Protein AF-A0A1R2B9E0-F1 (afdb_monomer)

Sequence (128 aa):
MERKPIDRDKTCPFLIRLLWRENEYLTPDCMRNRNEHQGPDEIRLYGWRDTNFREIADMLKEHISGARRKDADFNFSFIRQNLEGGYEVKTVGTIHFSRKSDLDSVTLHQLKFVIGDFIVLNLTYSLT

Radius of gyration: 14.9 Å; Cα contacts (8 Å, |Δi|>4): 226; chains: 1; bounding box: 37×41×38 Å

InterPro domains:
  IPR010516 Sin3 associated polypeptide p18 [PF06487] (6-120)
  IPR010516 Sin3 associated polypeptide p18 [PTHR13082] (4-124)
  IPR042534 Sin3 associated polypeptide p18 superfamily [G3DSA:3.10.20.550] (1-126)

Structure (mmCIF, N/CA/C/O backbone):
data_AF-A0A1R2B9E0-F1
#
_entry.id   AF-A0A1R2B9E0-F1
#
loop_
_atom_site.group_PDB
_atom_site.id
_atom_site.type_symbol
_atom_site.label_atom_id
_atom_site.label_alt_id
_atom_site.label_comp_id
_atom_site.label_asym_id
_atom_site.label_entity_id
_atom_site.label_seq_id
_atom_site.pdbx_PDB_ins_code
_atom_site.Cartn_x
_atom_site.Cartn_y
_atom_site.Cartn_z
_atom_site.occupancy
_atom_site.B_iso_or_equiv
_atom_site.auth_seq_id
_atom_site.auth_comp_id
_atom_site.auth_asym_id
_atom_site.auth_atom_id
_atom_site.pdbx_PDB_model_num
ATOM 1 N N . MET A 1 1 ? -6.438 19.003 11.895 1.00 42.44 1 MET A N 1
ATOM 2 C CA . MET A 1 1 ? -7.867 18.972 11.518 1.00 42.44 1 MET A CA 1
ATOM 3 C C . MET A 1 1 ? -8.318 17.528 11.563 1.00 42.44 1 MET A C 1
ATOM 5 O O . MET A 1 1 ? -7.939 16.756 10.692 1.00 42.44 1 MET A O 1
ATOM 9 N N . GLU A 1 2 ? -9.038 17.156 12.614 1.00 47.44 2 GLU A N 1
ATOM 10 C CA . GLU A 1 2 ? -9.637 15.830 12.754 1.00 47.44 2 GLU A CA 1
ATOM 11 C C . GLU A 1 2 ? -10.767 15.715 11.721 1.00 47.44 2 GLU A C 1
ATOM 13 O O . GLU A 1 2 ? -11.686 16.537 11.696 1.00 47.44 2 GLU A O 1
ATOM 18 N N . ARG A 1 3 ? -10.628 14.796 10.762 1.00 59.75 3 ARG A N 1
ATOM 19 C CA . ARG A 1 3 ? -11.595 14.641 9.669 1.00 59.75 3 ARG A CA 1
ATOM 20 C C . ARG A 1 3 ? -12.640 13.606 10.064 1.00 59.75 3 ARG A C 1
ATOM 22 O O . ARG A 1 3 ? -12.296 12.567 10.614 1.00 59.75 3 ARG A O 1
ATOM 29 N N . LYS A 1 4 ? -13.907 13.908 9.761 1.00 72.50 4 LYS A N 1
ATOM 30 C CA . LYS A 1 4 ? -15.036 13.005 10.008 1.00 72.50 4 LYS A CA 1
ATOM 31 C C . LYS A 1 4 ? -14.790 11.641 9.339 1.00 72.50 4 LYS A C 1
ATOM 33 O O . LYS A 1 4 ? -14.300 11.633 8.205 1.00 72.50 4 LYS A O 1
ATOM 38 N N . PRO A 1 5 ? -15.147 10.530 10.005 1.00 82.25 5 PRO A N 1
ATOM 39 C CA . PRO A 1 5 ? -15.079 9.200 9.410 1.00 82.25 5 PRO A CA 1
ATOM 40 C C . PRO A 1 5 ? -15.909 9.147 8.122 1.00 82.25 5 PRO A C 1
ATOM 42 O O . PRO A 1 5 ? -16.947 9.807 8.012 1.00 82.25 5 PRO A O 1
ATOM 45 N N . ILE A 1 6 ? -15.418 8.402 7.130 1.00 88.75 6 ILE A N 1
ATOM 46 C CA . ILE A 1 6 ? -16.110 8.220 5.852 1.00 88.75 6 ILE A CA 1
ATOM 47 C C . ILE A 1 6 ? -17.266 7.243 6.068 1.00 88.75 6 ILE A C 1
ATOM 49 O O . ILE A 1 6 ? -17.075 6.149 6.588 1.00 88.75 6 ILE A O 1
ATOM 53 N N . ASP A 1 7 ? -18.465 7.636 5.646 1.00 92.56 7 ASP A N 1
ATOM 54 C CA . ASP A 1 7 ? -19.615 6.735 5.572 1.00 92.56 7 ASP A CA 1
ATOM 55 C C . ASP A 1 7 ? -19.432 5.824 4.346 1.00 92.56 7 ASP A C 1
ATOM 57 O O . ASP A 1 7 ? -19.668 6.250 3.209 1.00 92.56 7 ASP A O 1
ATOM 61 N N . ARG A 1 8 ? -18.924 4.605 4.57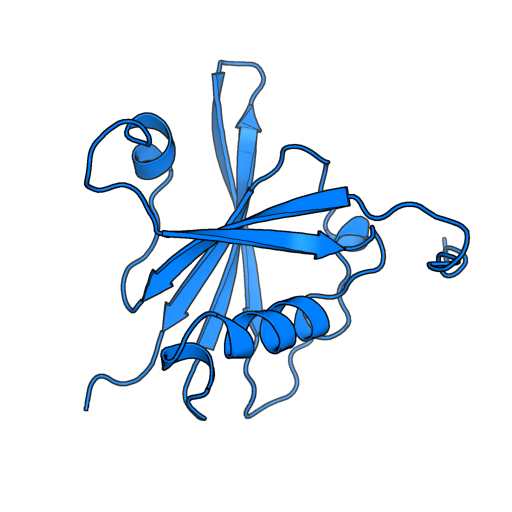5 1.00 93.50 8 ARG A N 1
ATOM 62 C CA . ARG A 1 8 ? -18.604 3.623 3.523 1.00 93.50 8 ARG A CA 1
ATOM 63 C C . ARG A 1 8 ? -19.854 3.051 2.839 1.00 93.50 8 ARG A C 1
ATOM 65 O O . ARG A 1 8 ? -19.742 2.608 1.701 1.00 93.50 8 ARG A O 1
ATOM 72 N N . ASP A 1 9 ? -21.031 3.151 3.459 1.00 93.25 9 ASP A N 1
ATOM 73 C CA . ASP A 1 9 ? -22.301 2.717 2.857 1.00 93.25 9 ASP A CA 1
ATOM 74 C C . ASP A 1 9 ? -22.817 3.738 1.836 1.00 93.25 9 ASP A C 1
ATOM 76 O O . ASP A 1 9 ? -23.439 3.384 0.834 1.00 93.25 9 ASP A O 1
ATOM 80 N N . LYS A 1 10 ? -22.546 5.028 2.073 1.00 94.19 10 LYS A N 1
ATOM 81 C CA . LYS A 1 10 ? -22.962 6.124 1.179 1.00 94.19 10 LYS A CA 1
ATOM 82 C C . LYS A 1 10 ? -21.881 6.583 0.207 1.00 94.19 10 LYS A C 1
ATOM 84 O O . LYS A 1 10 ? -22.172 7.349 -0.711 1.00 94.19 10 LYS A O 1
ATOM 89 N N . THR A 1 11 ? -20.635 6.164 0.408 1.00 94.06 11 THR A N 1
ATOM 90 C CA . THR A 1 11 ? -19.492 6.595 -0.404 1.00 94.06 11 THR A CA 1
ATOM 91 C C . THR A 1 11 ? -19.009 5.443 -1.267 1.00 94.06 11 THR A C 1
ATOM 93 O O . THR A 1 11 ? -18.582 4.423 -0.742 1.00 94.06 11 THR A O 1
ATOM 96 N N . CYS A 1 12 ? -18.997 5.614 -2.589 1.00 95.12 12 CYS A N 1
ATOM 97 C CA . CYS A 1 12 ? -18.443 4.603 -3.491 1.00 95.12 12 CYS A CA 1
ATOM 98 C C . CYS A 1 12 ? -16.929 4.414 -3.237 1.00 95.12 12 CYS A C 1
ATOM 100 O O . CYS A 1 12 ? -16.211 5.422 -3.165 1.00 95.12 12 CYS A O 1
ATOM 102 N N . PRO A 1 13 ? -16.428 3.171 -3.090 1.00 96.12 13 PRO A N 1
ATOM 103 C CA . PRO A 1 13 ? -14.996 2.915 -2.992 1.00 96.12 13 PRO A CA 1
ATOM 104 C C . PRO A 1 13 ? -14.287 3.243 -4.310 1.00 96.12 13 PRO A C 1
ATOM 106 O O . PRO A 1 13 ? -14.893 3.268 -5.382 1.00 96.12 13 PRO A O 1
ATOM 109 N N . PHE A 1 14 ? -12.974 3.448 -4.243 1.00 95.50 14 PHE A N 1
ATOM 110 C CA . PHE A 1 14 ? -12.126 3.564 -5.427 1.00 95.50 14 PHE A CA 1
ATOM 111 C C . PHE A 1 14 ? -11.202 2.356 -5.571 1.00 95.50 14 PHE A C 1
ATOM 113 O O . PHE A 1 14 ? -10.933 1.622 -4.618 1.00 95.50 14 PHE A O 1
ATOM 120 N N . LEU A 1 15 ? -10.716 2.166 -6.797 1.00 95.69 15 LEU A N 1
ATOM 121 C CA . LEU A 1 15 ? -9.759 1.125 -7.132 1.00 95.69 15 LEU A CA 1
ATOM 122 C C . LEU A 1 15 ? -8.365 1.506 -6.622 1.00 95.69 15 LEU A C 1
ATOM 124 O O . LEU A 1 15 ? -7.791 2.513 -7.038 1.00 95.69 15 LEU A O 1
ATOM 128 N N . ILE A 1 16 ? -7.808 0.663 -5.766 1.00 95.56 16 ILE A N 1
ATOM 129 C CA . ILE A 1 16 ? -6.417 0.693 -5.334 1.00 95.56 16 ILE A CA 1
ATOM 130 C C . ILE A 1 16 ? -5.657 -0.330 -6.173 1.00 95.56 16 ILE A C 1
ATOM 132 O O . ILE A 1 16 ? -6.011 -1.509 -6.215 1.00 95.56 16 ILE A O 1
ATOM 136 N N . ARG A 1 17 ? -4.598 0.126 -6.840 1.00 94.00 17 ARG A N 1
ATOM 137 C CA . ARG A 1 17 ? -3.701 -0.729 -7.619 1.00 94.00 17 ARG A CA 1
ATOM 138 C C . ARG A 1 17 ? -2.442 -0.965 -6.806 1.00 94.00 17 ARG A C 1
ATOM 140 O O . ARG A 1 17 ? -1.722 -0.012 -6.502 1.00 94.00 17 ARG A O 1
ATOM 147 N N . LEU A 1 18 ? -2.206 -2.219 -6.445 1.00 94.31 18 LEU A N 1
ATOM 148 C CA . LEU A 1 18 ? -1.062 -2.630 -5.654 1.00 94.31 18 LEU A CA 1
ATOM 149 C C . LEU A 1 18 ? -0.151 -3.523 -6.487 1.00 94.31 18 LEU A C 1
ATOM 151 O O . LEU A 1 18 ? -0.592 -4.520 -7.046 1.00 94.31 18 LEU A O 1
ATOM 155 N N . LEU A 1 19 ? 1.116 -3.149 -6.566 1.00 92.62 19 LEU A N 1
ATOM 156 C CA . LEU A 1 19 ? 2.171 -3.899 -7.227 1.00 92.62 19 LEU A CA 1
ATOM 157 C C . LEU A 1 19 ? 3.030 -4.553 -6.159 1.00 92.62 19 LEU A C 1
ATOM 159 O O . LEU A 1 19 ? 3.355 -3.904 -5.164 1.00 92.62 19 LEU A O 1
ATOM 163 N N . TRP A 1 20 ? 3.381 -5.821 -6.337 1.00 92.25 20 TRP A N 1
ATOM 164 C CA . TRP A 1 20 ? 4.134 -6.538 -5.318 1.00 92.25 20 TRP A CA 1
ATOM 165 C C . TRP A 1 20 ? 5.172 -7.501 -5.880 1.00 92.25 20 TRP A C 1
ATOM 167 O O . TRP A 1 20 ? 5.127 -7.895 -7.045 1.00 92.25 20 TRP A O 1
ATOM 177 N N . ARG A 1 21 ? 6.131 -7.831 -5.013 1.00 90.81 21 ARG A N 1
ATOM 178 C CA . ARG A 1 21 ? 7.171 -8.843 -5.206 1.00 90.81 21 ARG A CA 1
ATOM 179 C C . ARG A 1 21 ? 7.489 -9.516 -3.874 1.00 90.81 21 ARG A C 1
ATOM 181 O O . ARG A 1 21 ? 7.379 -8.897 -2.813 1.00 90.81 21 ARG A O 1
ATOM 188 N N . GLU A 1 22 ? 7.916 -10.770 -3.950 1.00 89.81 22 GLU A N 1
ATOM 189 C CA . GLU A 1 22 ? 8.459 -11.537 -2.828 1.00 89.81 22 GLU A CA 1
ATOM 190 C C . GLU A 1 22 ? 9.987 -11.515 -2.857 1.00 89.81 22 GLU A C 1
ATOM 192 O O . GLU A 1 22 ? 10.598 -11.864 -3.861 1.00 89.81 22 GLU A O 1
ATOM 197 N N . ASN A 1 23 ? 10.603 -11.128 -1.739 1.00 85.19 23 ASN A N 1
ATOM 198 C CA . ASN A 1 23 ? 12.053 -11.127 -1.510 1.00 85.19 23 ASN A CA 1
ATOM 199 C C . ASN A 1 23 ? 12.887 -10.342 -2.546 1.00 85.19 23 ASN A C 1
ATOM 201 O O . ASN A 1 23 ? 14.104 -10.492 -2.607 1.00 85.19 23 ASN A O 1
ATOM 205 N N . GLU A 1 24 ? 12.247 -9.459 -3.311 1.00 83.44 24 GLU A N 1
ATOM 206 C CA . GLU A 1 24 ? 12.860 -8.566 -4.290 1.00 83.44 24 GLU A CA 1
ATOM 207 C C . GLU A 1 24 ? 12.252 -7.165 -4.138 1.00 83.44 24 GLU A C 1
ATOM 209 O O . GLU A 1 24 ? 11.050 -7.019 -3.907 1.00 83.44 24 GLU A O 1
ATOM 214 N N . TYR A 1 25 ? 13.080 -6.125 -4.260 1.00 78.75 25 TYR A N 1
ATOM 215 C CA . TYR A 1 25 ? 12.605 -4.745 -4.258 1.00 78.75 25 TYR A CA 1
ATOM 216 C C . TYR A 1 25 ? 12.180 -4.317 -5.655 1.00 78.75 25 TYR A C 1
ATOM 218 O O . TYR A 1 25 ? 12.947 -4.412 -6.611 1.00 78.75 25 TYR A O 1
ATOM 226 N N . LEU A 1 26 ? 10.986 -3.740 -5.752 1.00 77.62 26 LEU A N 1
ATOM 227 C CA . LEU A 1 26 ? 10.534 -3.111 -6.983 1.00 77.62 26 LEU A CA 1
ATOM 228 C C . LEU A 1 26 ? 11.278 -1.800 -7.252 1.00 77.62 26 LEU A C 1
ATOM 230 O O . LEU A 1 26 ? 11.212 -0.854 -6.465 1.00 77.62 26 LEU A O 1
ATOM 234 N N . THR A 1 27 ? 11.969 -1.737 -8.390 1.00 75.31 27 THR A N 1
ATOM 235 C CA . THR A 1 27 ? 12.630 -0.524 -8.887 1.00 75.31 27 THR A CA 1
ATOM 236 C C . THR A 1 27 ? 11.662 0.309 -9.730 1.00 75.31 27 THR A C 1
ATOM 238 O O . THR A 1 27 ? 10.809 -0.253 -10.409 1.00 75.31 27 THR A O 1
ATOM 241 N N . PRO A 1 28 ? 11.759 1.648 -9.765 1.00 73.06 28 PRO A N 1
ATOM 242 C CA . PRO A 1 28 ? 10.866 2.462 -10.597 1.00 73.06 28 PRO A CA 1
ATOM 243 C C . PRO A 1 28 ? 10.931 2.124 -12.100 1.00 73.06 28 PRO A C 1
ATOM 245 O O . PRO A 1 28 ? 9.942 2.314 -12.806 1.00 73.06 28 PRO A O 1
ATOM 248 N N . ASP A 1 29 ? 12.035 1.554 -12.591 1.00 75.06 29 ASP A N 1
ATOM 249 C CA . ASP A 1 29 ? 12.152 1.070 -13.974 1.00 75.06 29 ASP A CA 1
ATOM 250 C C . ASP A 1 29 ? 11.187 -0.073 -14.311 1.00 75.06 29 ASP A C 1
ATOM 252 O O . ASP A 1 29 ? 10.727 -0.165 -15.450 1.00 75.06 29 ASP A O 1
ATOM 256 N N . CYS A 1 30 ? 10.779 -0.887 -13.332 1.00 71.75 30 CYS A N 1
ATOM 257 C CA . CYS A 1 30 ? 9.798 -1.948 -13.579 1.00 71.75 30 CYS A CA 1
ATOM 258 C C . CYS A 1 30 ? 8.423 -1.398 -14.011 1.00 71.75 30 CYS A C 1
ATOM 260 O O . CYS A 1 30 ? 7.643 -2.104 -14.648 1.00 71.75 30 CYS A O 1
ATOM 262 N N . MET A 1 31 ? 8.139 -0.119 -13.728 1.00 74.25 31 MET A N 1
ATOM 263 C CA . MET A 1 31 ? 6.920 0.562 -14.178 1.00 74.25 31 MET A CA 1
ATOM 264 C C . MET A 1 31 ? 6.970 0.901 -15.667 1.00 74.25 31 MET A C 1
ATOM 266 O O . MET A 1 31 ? 5.935 0.886 -16.329 1.00 74.25 31 MET A O 1
ATOM 270 N N . ARG A 1 32 ? 8.166 1.189 -16.201 1.00 71.44 32 ARG A N 1
ATOM 271 C CA . ARG A 1 32 ? 8.373 1.500 -17.625 1.00 71.44 32 ARG A CA 1
ATOM 272 C C . ARG A 1 32 ? 8.174 0.258 -18.487 1.00 71.44 32 ARG A C 1
ATOM 274 O O . ARG A 1 32 ? 7.507 0.325 -19.515 1.00 71.44 32 ARG A O 1
ATOM 281 N N . ASN A 1 33 ? 8.660 -0.885 -18.009 1.00 65.38 33 ASN A N 1
ATOM 282 C CA . ASN A 1 33 ? 8.628 -2.156 -18.736 1.00 65.38 33 ASN A CA 1
ATOM 283 C C . ASN A 1 33 ? 7.382 -2.997 -18.416 1.00 65.38 33 ASN A C 1
ATOM 285 O O . ASN A 1 33 ? 7.357 -4.200 -18.657 1.00 65.38 33 ASN A O 1
ATOM 289 N N . ARG A 1 34 ? 6.319 -2.385 -17.877 1.00 62.75 34 ARG A N 1
ATOM 290 C CA . ARG A 1 34 ? 5.094 -3.087 -17.457 1.00 62.75 34 ARG A CA 1
ATOM 291 C C . ARG A 1 34 ? 4.401 -3.865 -18.585 1.00 62.75 34 ARG A C 1
ATOM 293 O O . ARG A 1 34 ? 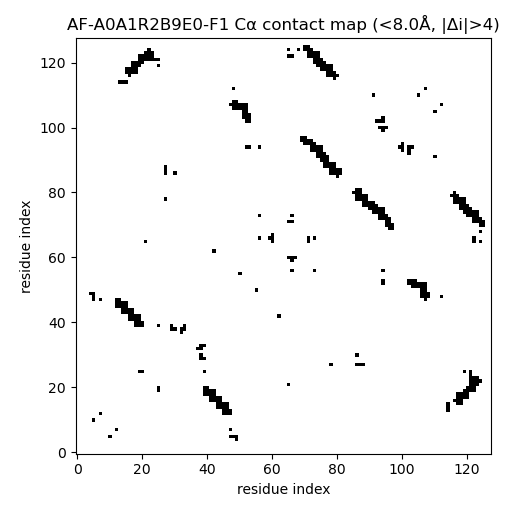3.628 -4.775 -18.308 1.00 62.75 34 ARG A O 1
ATOM 300 N N . ASN A 1 35 ? 4.659 -3.492 -19.837 1.00 58.41 35 ASN A N 1
ATOM 301 C CA . ASN A 1 35 ? 4.114 -4.156 -21.022 1.00 58.41 35 ASN A CA 1
ATOM 302 C C . ASN A 1 35 ? 4.912 -5.406 -21.440 1.00 58.41 35 ASN A C 1
ATOM 304 O O . ASN A 1 35 ? 4.489 -6.113 -22.352 1.00 58.41 35 ASN A O 1
ATOM 308 N N . GLU A 1 36 ? 6.046 -5.686 -20.797 1.00 57.62 36 GLU A N 1
ATOM 309 C CA . GLU A 1 36 ? 6.827 -6.902 -21.010 1.00 57.62 36 GLU A CA 1
ATOM 310 C C . GLU A 1 36 ? 6.452 -7.988 -19.993 1.00 57.62 36 GLU A C 1
ATOM 312 O O . GLU A 1 36 ? 6.033 -7.713 -18.869 1.00 57.62 36 GLU A O 1
A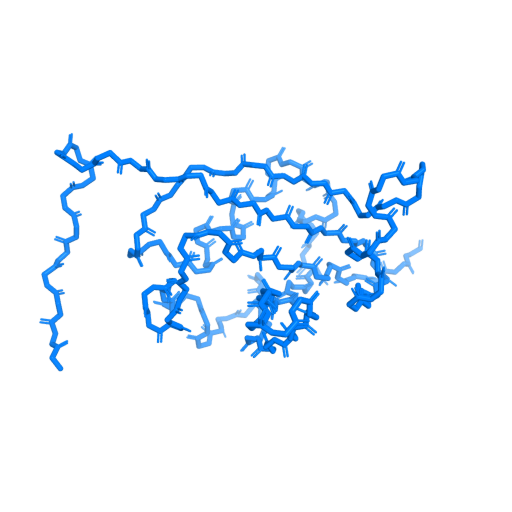TOM 317 N N . HIS A 1 37 ? 6.642 -9.250 -20.383 1.00 51.00 37 HIS A N 1
ATOM 318 C CA . HIS A 1 37 ? 6.244 -10.463 -19.652 1.00 51.00 37 HIS A CA 1
ATOM 319 C C . HIS A 1 37 ? 6.933 -10.667 -18.276 1.00 51.00 37 HIS A C 1
ATOM 321 O O . HIS A 1 37 ? 6.810 -11.740 -17.694 1.00 51.00 37 HIS A O 1
ATOM 327 N N . GLN A 1 38 ? 7.664 -9.673 -17.754 1.00 59.47 38 GLN A N 1
ATOM 328 C CA . GLN A 1 38 ? 8.427 -9.738 -16.495 1.00 59.47 38 GLN A CA 1
ATOM 329 C C . GLN A 1 38 ? 8.041 -8.658 -15.463 1.00 59.47 38 GLN A C 1
ATOM 331 O O . GLN A 1 38 ? 8.736 -8.485 -14.455 1.00 59.47 38 GLN A O 1
ATOM 336 N N . GLY A 1 39 ? 6.950 -7.920 -15.695 1.00 66.81 39 GLY A N 1
ATOM 337 C CA . GLY A 1 39 ? 6.460 -6.904 -14.759 1.00 66.81 39 GLY A CA 1
ATOM 338 C C . GLY A 1 39 ? 6.092 -7.460 -13.368 1.00 66.81 39 GLY A C 1
ATOM 339 O O . GLY A 1 39 ? 5.942 -8.672 -13.203 1.00 66.81 39 GLY A O 1
ATOM 340 N N . PRO A 1 40 ? 5.961 -6.594 -12.345 1.00 78.12 40 PRO A N 1
ATOM 341 C CA . PRO A 1 40 ? 5.445 -6.991 -11.035 1.00 78.12 40 PRO A CA 1
ATOM 342 C C . PRO A 1 40 ? 4.035 -7.562 -11.100 1.00 78.12 40 PRO A C 1
ATOM 344 O O . PRO A 1 40 ? 3.209 -7.106 -11.898 1.00 78.12 40 PRO A O 1
ATOM 347 N N . ASP A 1 41 ? 3.737 -8.456 -10.162 1.00 88.12 41 ASP A N 1
ATOM 348 C CA . ASP A 1 41 ? 2.377 -8.914 -9.924 1.00 88.12 41 ASP A CA 1
ATOM 349 C C . ASP A 1 41 ? 1.495 -7.742 -9.465 1.00 88.12 41 ASP A C 1
ATOM 351 O O . ASP A 1 41 ? 1.900 -6.909 -8.648 1.00 88.12 41 ASP A O 1
ATOM 355 N N . GLU A 1 42 ? 0.275 -7.659 -10.003 1.00 91.25 42 GLU A N 1
ATOM 356 C CA . GLU A 1 42 ? -0.701 -6.614 -9.674 1.00 91.25 42 GLU A CA 1
ATOM 357 C C . GLU A 1 42 ? -1.910 -7.214 -8.955 1.00 91.25 42 GLU A C 1
ATOM 359 O O . GLU A 1 42 ? -2.581 -8.105 -9.472 1.00 91.25 42 GLU A O 1
ATOM 364 N N . ILE A 1 43 ? -2.250 -6.641 -7.803 1.00 93.81 43 ILE A N 1
ATOM 365 C CA . ILE A 1 43 ? -3.499 -6.880 -7.085 1.00 93.81 43 ILE A CA 1
ATOM 366 C C . ILE A 1 43 ? -4.346 -5.611 -7.149 1.00 93.81 43 ILE A C 1
ATOM 368 O O . ILE A 1 43 ? -3.854 -4.485 -7.042 1.00 93.81 43 ILE A O 1
ATOM 372 N N . ARG A 1 44 ? -5.652 -5.798 -7.328 1.00 94.12 44 ARG A N 1
ATOM 373 C CA . ARG A 1 44 ? -6.639 -4.721 -7.392 1.00 94.12 44 ARG A CA 1
ATOM 374 C C . ARG A 1 44 ? -7.571 -4.831 -6.198 1.00 94.12 44 ARG A C 1
ATOM 376 O O . ARG A 1 44 ? -8.299 -5.810 -6.081 1.00 94.12 44 ARG A O 1
ATOM 383 N N . LEU A 1 45 ? -7.534 -3.828 -5.329 1.00 94.75 45 LEU A N 1
ATOM 384 C CA . LEU A 1 45 ? -8.342 -3.760 -4.113 1.00 94.75 45 LEU A CA 1
ATOM 385 C C . LEU A 1 45 ? -9.358 -2.625 -4.237 1.00 94.75 45 LEU A C 1
ATOM 387 O O . LEU A 1 45 ? -9.105 -1.630 -4.914 1.00 94.75 45 LEU A O 1
ATOM 391 N N . TYR A 1 46 ? -10.491 -2.748 -3.555 1.00 94.69 46 TYR A N 1
ATOM 392 C CA . TYR A 1 46 ? -11.427 -1.642 -3.375 1.00 94.69 46 TYR A CA 1
ATOM 393 C C . TYR A 1 46 ? -11.266 -1.073 -1.972 1.00 94.69 46 TYR A C 1
ATOM 395 O O . TYR A 1 46 ? -11.230 -1.827 -1.000 1.00 94.69 46 TYR A O 1
ATOM 403 N N . GLY A 1 47 ? -11.163 0.250 -1.868 1.00 94.31 47 GLY A N 1
ATOM 404 C CA . GLY A 1 47 ? -11.001 0.922 -0.585 1.00 94.31 4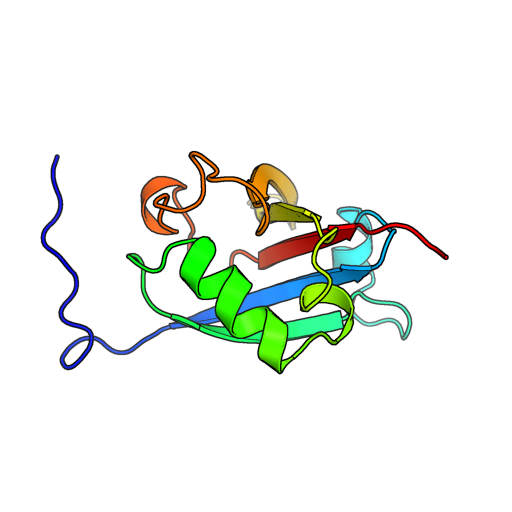7 GLY A CA 1
ATOM 405 C C . GLY A 1 47 ? -11.435 2.380 -0.609 1.00 94.31 47 GLY A C 1
ATOM 406 O O . GLY A 1 47 ? -11.953 2.894 -1.602 1.00 94.31 47 GLY A O 1
ATOM 407 N N . TRP A 1 48 ? -11.214 3.048 0.516 1.00 95.31 48 TRP A N 1
ATOM 408 C CA . TRP A 1 48 ? -11.572 4.442 0.744 1.00 95.31 48 TRP A CA 1
ATOM 409 C C . TRP A 1 48 ? -10.363 5.227 1.247 1.00 95.31 48 TRP A C 1
ATOM 411 O O . TRP A 1 48 ? -9.286 4.695 1.506 1.00 95.31 48 TRP A O 1
ATOM 421 N N . ARG A 1 49 ? -10.515 6.548 1.370 1.00 92.75 49 ARG A N 1
ATOM 422 C CA . ARG A 1 49 ? -9.397 7.417 1.770 1.00 92.75 49 ARG A CA 1
ATOM 423 C C . ARG A 1 49 ? -8.992 7.196 3.232 1.00 92.75 49 ARG A C 1
ATOM 425 O O . ARG A 1 49 ? -7.853 7.477 3.590 1.00 92.75 49 ARG A O 1
ATOM 432 N N . ASP A 1 50 ? -9.911 6.711 4.056 1.00 93.75 50 ASP A N 1
ATOM 433 C CA . ASP A 1 50 ? -9.702 6.326 5.452 1.00 93.75 50 ASP A CA 1
ATOM 434 C C . ASP A 1 50 ? -9.213 4.878 5.616 1.00 93.75 50 ASP A C 1
ATOM 436 O O . ASP A 1 50 ? -8.947 4.467 6.741 1.00 93.75 50 ASP A O 1
ATOM 440 N N . THR A 1 51 ? -9.065 4.105 4.533 1.00 94.31 51 THR A N 1
ATOM 441 C CA . THR A 1 51 ? -8.460 2.771 4.607 1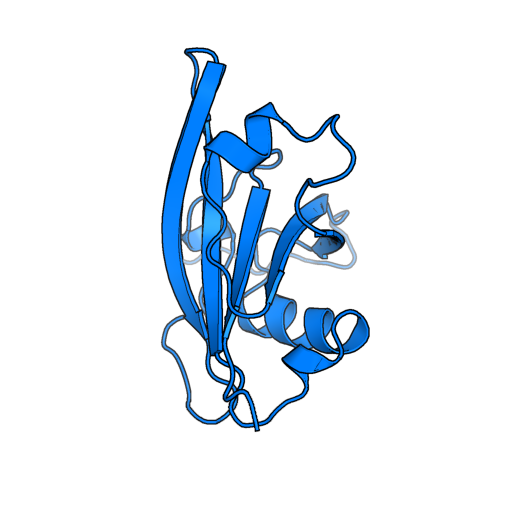.00 94.31 51 THR A CA 1
ATOM 442 C C . THR A 1 51 ? -7.034 2.892 5.144 1.00 94.31 51 THR A C 1
ATOM 444 O O . THR A 1 51 ? -6.229 3.684 4.637 1.00 94.31 51 THR A O 1
ATOM 447 N N . ASN A 1 52 ? -6.740 2.130 6.197 1.00 93.12 52 ASN A N 1
ATOM 448 C CA . ASN A 1 52 ? -5.417 2.063 6.812 1.00 93.12 52 ASN A CA 1
ATOM 449 C C . ASN A 1 52 ? -4.577 0.918 6.233 1.00 93.12 52 ASN A C 1
ATOM 451 O O . ASN A 1 52 ? -5.086 0.012 5.571 1.00 93.12 52 ASN A O 1
ATOM 455 N N . PHE A 1 53 ? -3.265 0.962 6.462 1.00 92.50 53 PHE A N 1
ATOM 456 C CA . PHE A 1 53 ? -2.364 -0.055 5.917 1.00 92.50 53 PHE A CA 1
ATOM 457 C C . PHE A 1 53 ? -2.540 -1.424 6.566 1.00 92.50 53 PHE A C 1
ATOM 459 O O . PHE A 1 53 ? -2.224 -2.428 5.928 1.00 92.50 53 PHE A O 1
ATOM 466 N N . ARG A 1 54 ? -3.079 -1.493 7.789 1.00 92.00 54 ARG A N 1
ATOM 467 C CA . ARG A 1 54 ? -3.404 -2.773 8.415 1.00 92.00 54 ARG A CA 1
ATOM 468 C C . ARG A 1 54 ? -4.534 -3.489 7.677 1.00 92.00 54 ARG A C 1
ATOM 470 O O . ARG A 1 54 ? -4.380 -4.663 7.363 1.00 92.00 54 ARG A O 1
ATOM 477 N N . GLU A 1 55 ? -5.601 -2.770 7.329 1.00 93.50 55 GLU A N 1
ATOM 478 C CA . GLU A 1 55 ? -6.696 -3.262 6.483 1.00 93.50 55 GLU A CA 1
ATOM 479 C C . GLU A 1 55 ? -6.151 -3.775 5.143 1.00 93.50 55 GLU A C 1
ATOM 481 O O . GLU A 1 55 ? -6.454 -4.898 4.748 1.00 93.50 55 GLU A O 1
ATOM 486 N N . ILE A 1 56 ? -5.278 -3.002 4.482 1.00 94.31 56 ILE A N 1
ATOM 487 C CA . ILE A 1 56 ? -4.644 -3.417 3.219 1.00 94.31 56 ILE A CA 1
ATOM 488 C C . ILE A 1 56 ? -3.823 -4.699 3.418 1.00 94.31 56 ILE A C 1
ATOM 490 O O . ILE A 1 56 ? -3.955 -5.641 2.640 1.00 94.31 56 ILE A O 1
ATOM 494 N N . ALA A 1 57 ? -2.993 -4.764 4.460 1.00 92.75 57 ALA A N 1
ATOM 495 C CA . ALA A 1 57 ? -2.163 -5.929 4.752 1.00 92.75 57 ALA A CA 1
ATOM 496 C C . ALA A 1 57 ? -3.000 -7.185 5.058 1.00 92.75 57 ALA A C 1
ATOM 498 O O . ALA A 1 57 ? -2.625 -8.286 4.650 1.00 92.75 57 ALA A O 1
ATOM 499 N N . ASP A 1 58 ? -4.141 -7.037 5.734 1.00 92.00 58 ASP A N 1
ATOM 500 C CA . ASP A 1 58 ? -5.059 -8.144 5.996 1.00 92.00 58 ASP A CA 1
ATOM 501 C C . ASP A 1 58 ? -5.760 -8.626 4.712 1.00 92.00 58 ASP A C 1
ATOM 503 O O . ASP A 1 58 ? -5.801 -9.834 4.476 1.00 92.00 58 ASP A O 1
ATOM 507 N N . MET A 1 59 ? -6.183 -7.723 3.817 1.00 93.50 59 MET A N 1
ATOM 508 C CA . MET A 1 59 ? -6.729 -8.094 2.495 1.00 93.50 59 MET A CA 1
ATOM 509 C C . MET A 1 59 ? -5.709 -8.842 1.620 1.00 93.50 59 MET A C 1
ATOM 511 O O . MET A 1 59 ? -6.055 -9.742 0.849 1.00 93.50 59 MET A O 1
ATOM 515 N N . LEU A 1 60 ? -4.425 -8.497 1.727 1.00 93.31 60 LEU A N 1
ATOM 516 C CA . LEU A 1 60 ? -3.367 -9.120 0.930 1.00 93.31 60 LEU A CA 1
ATOM 517 C C . LEU A 1 60 ? -3.120 -10.586 1.288 1.00 93.31 60 LEU A C 1
ATOM 519 O O . LEU A 1 60 ? -2.716 -11.356 0.421 1.00 93.31 60 LEU A O 1
ATOM 523 N N . LYS A 1 61 ? -3.417 -11.013 2.520 1.00 91.44 61 LYS A N 1
ATOM 524 C CA . LYS A 1 61 ? -3.302 -12.426 2.925 1.00 91.44 61 LYS A CA 1
ATOM 525 C C . LYS A 1 61 ? -4.249 -13.346 2.163 1.00 91.44 61 LYS A C 1
ATOM 527 O O . LYS A 1 61 ? -3.995 -14.547 2.065 1.00 91.44 61 LYS A O 1
ATOM 532 N N . GLU A 1 62 ? -5.352 -12.821 1.648 1.00 90.81 62 GLU A N 1
ATOM 533 C CA . GLU A 1 62 ? -6.282 -13.598 0.828 1.00 90.81 62 GLU A CA 1
ATOM 534 C C . GLU A 1 62 ? -5.709 -13.867 -0.568 1.00 90.81 62 GLU A C 1
ATOM 536 O O . GLU A 1 62 ? -6.012 -14.901 -1.157 1.00 90.81 62 GLU A O 1
ATOM 541 N N . HIS A 1 63 ? -4.816 -12.992 -1.041 1.00 90.44 63 HIS A N 1
ATOM 542 C CA . HIS A 1 63 ? -4.279 -12.992 -2.401 1.00 90.44 63 HIS A CA 1
ATOM 543 C C . HIS A 1 63 ? -2.852 -13.557 -2.497 1.00 90.44 63 HIS A C 1
ATOM 545 O O . HIS A 1 63 ? -2.518 -14.193 -3.492 1.00 90.44 63 HIS A O 1
ATOM 551 N N . ILE A 1 64 ? -2.014 -13.344 -1.477 1.00 90.88 64 ILE A N 1
ATOM 552 C CA . ILE A 1 64 ? -0.597 -13.729 -1.455 1.00 90.88 64 ILE A CA 1
ATOM 553 C C . ILE A 1 64 ? -0.387 -14.775 -0.357 1.00 90.88 64 ILE A C 1
ATOM 555 O O . ILE A 1 64 ? -0.658 -14.531 0.820 1.00 90.88 64 ILE A O 1
ATOM 559 N N . SER A 1 65 ? 0.116 -15.956 -0.715 1.00 89.50 65 SER A N 1
ATOM 560 C CA . SER A 1 65 ? 0.370 -17.030 0.254 1.00 89.50 65 SER A CA 1
ATOM 561 C C . SER A 1 65 ? 1.492 -16.665 1.235 1.00 89.50 65 SER A C 1
ATOM 563 O O . SER A 1 65 ? 1.330 -16.879 2.441 1.00 89.50 65 SER A O 1
ATOM 565 N N . GLY A 1 66 ? 2.578 -16.039 0.760 1.00 88.38 66 GLY A N 1
ATOM 566 C CA . GLY A 1 66 ? 3.694 -15.572 1.589 1.00 88.38 66 GLY A CA 1
ATOM 567 C C . GLY A 1 66 ? 3.285 -14.548 2.652 1.00 88.38 66 GLY A C 1
ATOM 568 O O . GLY A 1 66 ? 3.842 -14.533 3.749 1.00 88.38 66 GLY A O 1
ATOM 569 N N . ALA A 1 67 ? 2.237 -13.758 2.391 1.00 90.56 67 ALA A N 1
ATOM 570 C CA . ALA A 1 67 ? 1.708 -12.755 3.318 1.00 90.56 67 ALA A CA 1
ATOM 571 C C . ALA A 1 67 ? 1.115 -13.368 4.604 1.00 90.56 67 ALA A C 1
ATOM 573 O O . ALA A 1 67 ? 0.945 -12.679 5.611 1.00 90.56 67 ALA A O 1
ATOM 574 N N . ARG A 1 68 ? 0.800 -14.671 4.605 1.00 90.06 68 ARG A N 1
ATOM 575 C CA . ARG A 1 68 ? 0.260 -15.379 5.782 1.00 90.06 68 ARG A CA 1
ATOM 576 C C . ARG A 1 68 ? 1.335 -15.791 6.783 1.00 90.06 68 ARG A C 1
ATOM 578 O O . ARG A 1 68 ? 1.000 -16.239 7.882 1.00 90.06 68 ARG A O 1
ATOM 585 N N . ARG A 1 69 ? 2.613 -15.692 6.412 1.00 89.88 69 ARG A N 1
ATOM 586 C CA . ARG A 1 69 ? 3.720 -16.095 7.278 1.00 89.88 69 ARG A CA 1
ATOM 587 C C . ARG A 1 69 ? 3.826 -15.167 8.487 1.00 89.88 69 ARG A C 1
ATOM 589 O O . ARG A 1 69 ? 3.599 -13.965 8.398 1.00 89.88 69 ARG A O 1
ATOM 596 N N . LYS A 1 70 ? 4.196 -15.732 9.639 1.00 86.31 70 LYS A N 1
ATOM 597 C CA . LYS A 1 70 ? 4.356 -14.962 10.887 1.00 86.31 70 LYS A CA 1
ATOM 598 C C . LYS A 1 70 ? 5.565 -14.024 10.854 1.00 86.31 70 LYS A C 1
ATOM 600 O O . LYS A 1 70 ? 5.554 -13.013 11.550 1.00 86.31 70 LYS A O 1
ATOM 605 N N . ASP A 1 71 ? 6.583 -14.380 10.073 1.00 89.19 71 ASP A N 1
ATOM 606 C CA . ASP A 1 71 ? 7.818 -13.622 9.859 1.00 89.19 71 ASP A CA 1
ATOM 607 C C . ASP A 1 71 ? 7.765 -12.732 8.606 1.00 89.19 71 ASP A C 1
ATOM 609 O O . ASP A 1 71 ? 8.803 -12.261 8.156 1.00 89.19 71 ASP A O 1
ATOM 613 N N . ALA A 1 72 ? 6.577 -12.528 8.025 1.00 90.94 72 ALA A N 1
ATOM 614 C CA . ALA A 1 72 ? 6.410 -11.658 6.871 1.00 90.94 72 ALA A CA 1
ATOM 615 C C . ALA A 1 72 ? 6.431 -10.176 7.264 1.00 90.94 72 ALA A C 1
ATOM 617 O O . ALA A 1 72 ? 5.626 -9.715 8.083 1.00 90.94 72 ALA A O 1
ATOM 618 N N . ASP A 1 73 ? 7.300 -9.438 6.585 1.00 91.88 73 ASP A N 1
ATOM 619 C CA . ASP A 1 73 ? 7.443 -7.995 6.679 1.00 91.88 73 ASP A CA 1
ATOM 620 C C . ASP A 1 73 ? 6.873 -7.336 5.417 1.00 91.88 73 ASP A C 1
ATOM 622 O O . ASP A 1 73 ? 7.233 -7.677 4.287 1.00 91.88 73 ASP A O 1
ATOM 626 N N . PHE A 1 74 ? 5.965 -6.381 5.620 1.00 93.62 74 PHE A N 1
ATOM 627 C CA . PHE A 1 74 ? 5.225 -5.703 4.560 1.00 93.62 74 PHE A CA 1
ATOM 628 C C . PHE A 1 74 ? 5.803 -4.312 4.359 1.00 93.62 74 PHE A C 1
ATOM 630 O O . PHE A 1 74 ? 5.424 -3.374 5.062 1.00 93.62 74 PHE A O 1
ATOM 637 N N . ASN A 1 75 ? 6.733 -4.170 3.417 1.00 93.19 75 ASN A N 1
ATOM 638 C CA . ASN A 1 75 ? 7.357 -2.885 3.117 1.00 93.19 75 ASN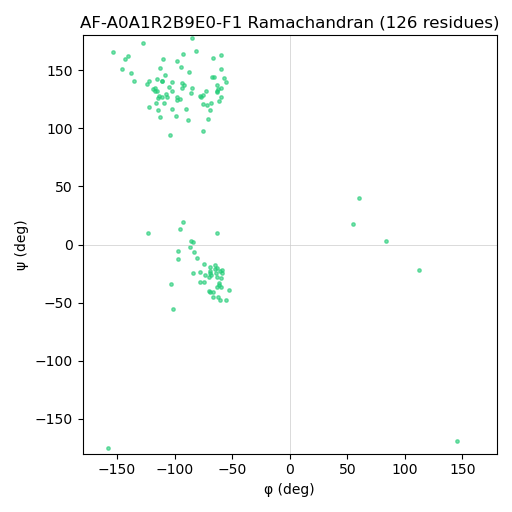 A CA 1
ATOM 639 C C . ASN A 1 75 ? 6.542 -2.138 2.064 1.00 93.19 75 ASN A C 1
ATOM 641 O O . ASN A 1 75 ? 6.561 -2.496 0.886 1.00 93.19 75 ASN A O 1
ATOM 645 N N . PHE A 1 76 ? 5.843 -1.092 2.496 1.00 94.06 76 PHE A N 1
ATOM 646 C CA . PHE A 1 76 ? 5.016 -0.263 1.636 1.00 94.06 76 PHE A CA 1
ATOM 647 C C . PHE A 1 76 ? 5.775 0.954 1.106 1.00 94.06 76 PHE A C 1
ATOM 649 O O . PHE A 1 76 ? 6.478 1.664 1.835 1.00 94.06 76 PHE A O 1
ATOM 656 N N . SER A 1 77 ? 5.533 1.241 -0.167 1.00 93.38 77 SER A N 1
ATOM 657 C CA . SER A 1 77 ? 5.953 2.450 -0.870 1.00 93.38 77 SER A CA 1
ATOM 658 C C . SER A 1 77 ? 4.838 2.907 -1.804 1.00 93.38 77 SER A C 1
ATOM 660 O O . SER A 1 77 ? 3.942 2.140 -2.147 1.00 93.38 77 SER A O 1
ATOM 662 N N . PHE A 1 78 ? 4.892 4.155 -2.247 1.00 93.00 78 PHE A N 1
ATOM 663 C CA . PHE A 1 78 ? 4.054 4.658 -3.326 1.00 93.00 78 PHE A CA 1
ATOM 664 C C . PHE A 1 78 ? 4.896 4.952 -4.549 1.00 93.00 78 PHE A C 1
ATOM 666 O O . PHE A 1 78 ? 5.983 5.513 -4.426 1.00 93.00 78 PHE A O 1
ATOM 673 N N . ILE A 1 79 ? 4.361 4.636 -5.720 1.00 91.00 79 ILE A N 1
ATOM 674 C CA . ILE A 1 79 ? 4.886 5.117 -6.989 1.00 91.00 79 ILE A CA 1
ATOM 675 C C . ILE A 1 79 ? 3.893 6.097 -7.581 1.00 91.00 79 ILE A C 1
ATOM 677 O O . ILE A 1 79 ? 2.709 5.794 -7.739 1.00 91.00 79 ILE A O 1
ATOM 681 N N . ARG A 1 80 ? 4.401 7.280 -7.914 1.00 89.25 80 ARG A N 1
ATOM 682 C CA . ARG A 1 80 ? 3.624 8.375 -8.487 1.00 89.25 80 ARG A CA 1
ATOM 683 C C . ARG A 1 80 ? 4.240 8.812 -9.793 1.00 89.25 80 ARG A C 1
ATOM 685 O O . ARG A 1 80 ? 5.458 8.903 -9.904 1.00 89.25 80 ARG A O 1
ATOM 692 N N . GLN A 1 81 ? 3.395 9.077 -10.777 1.00 86.38 81 GLN A N 1
ATOM 693 C CA . GLN A 1 81 ? 3.857 9.665 -12.020 1.00 86.38 81 GLN A CA 1
ATOM 694 C C . GLN A 1 81 ? 4.086 11.160 -11.795 1.00 86.38 81 GLN A C 1
ATOM 696 O O . GLN A 1 81 ? 3.213 11.858 -11.275 1.00 86.38 81 GLN A O 1
ATOM 701 N N . ASN A 1 82 ? 5.272 11.642 -12.145 1.00 84.69 82 ASN A N 1
ATOM 702 C CA . ASN A 1 82 ? 5.574 13.063 -12.101 1.00 84.69 82 ASN A CA 1
ATOM 703 C C . ASN A 1 82 ? 5.037 13.759 -13.370 1.00 84.69 82 ASN A C 1
ATOM 705 O O . ASN A 1 82 ? 4.679 13.115 -14.359 1.00 84.69 82 ASN A O 1
ATOM 709 N N . LEU A 1 83 ? 4.984 15.091 -13.346 1.00 84.50 83 LEU A N 1
ATOM 710 C CA . LEU A 1 83 ? 4.495 15.885 -14.482 1.00 84.50 83 LEU A CA 1
ATOM 711 C C . LEU A 1 83 ? 5.388 15.765 -15.730 1.00 84.50 83 LEU A C 1
ATOM 713 O O . LEU A 1 83 ? 4.926 16.006 -16.839 1.00 84.50 83 LEU A O 1
ATOM 717 N N . GLU A 1 84 ? 6.647 15.368 -15.553 1.00 84.94 84 GLU A N 1
ATOM 718 C CA . GLU A 1 84 ? 7.641 15.186 -16.616 1.00 84.94 84 GLU A CA 1
ATOM 719 C C . GLU A 1 84 ? 7.572 13.786 -17.262 1.00 84.94 84 GLU A C 1
ATOM 721 O O . GLU A 1 84 ? 8.383 13.454 -18.122 1.00 84.94 84 GLU A O 1
ATOM 726 N N . GLY A 1 85 ? 6.610 12.945 -16.857 1.00 80.56 85 GLY A N 1
ATOM 727 C CA . GLY A 1 85 ? 6.415 11.590 -17.385 1.00 80.56 85 GLY A CA 1
ATOM 728 C C . GLY A 1 85 ? 7.299 10.505 -16.753 1.00 80.56 85 GLY A C 1
ATOM 729 O O . GLY A 1 85 ? 7.232 9.349 -17.163 1.00 80.56 85 GLY A O 1
ATOM 730 N N . GLY A 1 86 ? 8.109 10.847 -15.752 1.00 84.69 86 GLY A N 1
ATOM 731 C CA . GLY A 1 86 ? 8.860 9.916 -14.910 1.00 84.69 86 GLY A CA 1
ATOM 732 C C . GLY A 1 86 ? 8.054 9.369 -13.726 1.00 84.69 86 GLY A C 1
ATOM 733 O O . GLY A 1 86 ? 6.908 9.748 -13.492 1.00 84.69 86 GLY A O 1
ATOM 734 N N . TYR A 1 87 ? 8.682 8.482 -12.951 1.00 86.12 87 TYR A N 1
ATOM 735 C CA . TYR A 1 87 ? 8.107 7.893 -11.742 1.00 86.12 87 TYR A CA 1
ATOM 736 C C . TYR A 1 87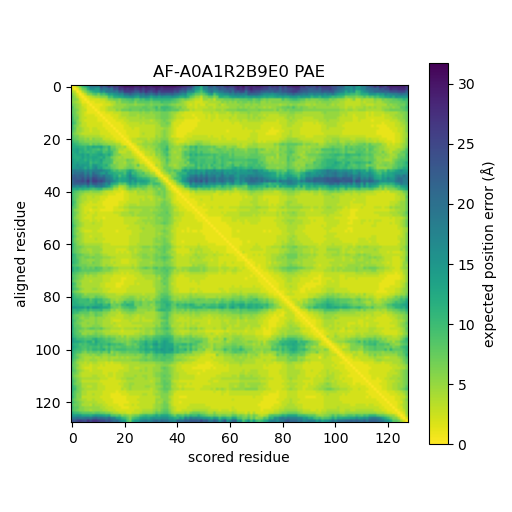 ? 8.919 8.289 -10.508 1.00 86.12 87 TYR A C 1
ATOM 738 O O . TYR A 1 87 ? 10.142 8.164 -10.498 1.00 86.12 87 TYR A O 1
ATOM 746 N N . GLU A 1 88 ? 8.231 8.731 -9.461 1.00 87.44 88 GLU A N 1
ATOM 747 C CA . GLU A 1 88 ? 8.796 9.021 -8.146 1.00 87.44 88 GLU A CA 1
ATOM 748 C C . GLU A 1 88 ? 8.358 7.939 -7.155 1.00 87.44 88 GLU A C 1
ATOM 750 O O . GLU A 1 88 ? 7.165 7.641 -7.031 1.00 87.44 88 GLU A O 1
ATOM 755 N N . VAL A 1 89 ? 9.323 7.373 -6.428 1.00 88.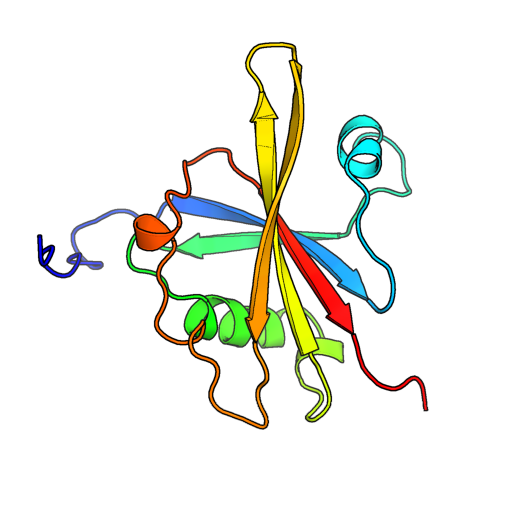75 89 VAL A N 1
ATOM 756 C CA . VAL A 1 89 ? 9.064 6.439 -5.330 1.00 88.75 89 VAL A CA 1
ATOM 757 C C . VAL A 1 89 ? 9.052 7.216 -4.018 1.00 88.75 89 VAL A C 1
ATOM 759 O O . VAL A 1 89 ? 10.026 7.877 -3.670 1.00 88.75 89 VAL A O 1
ATOM 762 N N . LYS A 1 90 ? 7.972 7.087 -3.251 1.00 90.62 90 LYS A N 1
ATOM 763 C CA . LYS A 1 90 ? 7.882 7.574 -1.875 1.00 90.62 90 LYS A CA 1
ATOM 764 C C . LYS A 1 90 ? 7.779 6.389 -0.926 1.00 90.62 90 LYS A C 1
ATOM 766 O O . LYS A 1 90 ? 6.735 5.743 -0.863 1.00 90.62 90 LYS A O 1
ATOM 771 N N . THR A 1 91 ? 8.835 6.139 -0.163 1.00 91.06 91 THR A N 1
ATOM 772 C CA . THR A 1 91 ? 8.816 5.134 0.906 1.00 91.06 91 THR A CA 1
ATOM 773 C C . THR A 1 91 ? 7.798 5.520 1.973 1.00 91.06 91 THR A C 1
ATOM 775 O O . THR A 1 91 ? 7.740 6.679 2.394 1.00 91.06 91 THR A O 1
ATOM 778 N N . VAL A 1 92 ? 6.984 4.552 2.394 1.00 91.94 92 VAL A N 1
ATOM 779 C CA . VAL A 1 92 ? 5.989 4.735 3.455 1.00 91.94 92 VAL A CA 1
ATOM 780 C C . VAL A 1 92 ? 6.505 4.151 4.764 1.00 91.94 92 VAL A C 1
ATOM 782 O O . VAL A 1 92 ? 6.586 4.864 5.760 1.00 91.94 92 VAL A O 1
ATOM 785 N N . GLY A 1 93 ? 6.875 2.872 4.754 1.00 91.31 93 GLY A N 1
ATOM 786 C CA . GLY A 1 93 ? 7.354 2.163 5.936 1.00 91.31 93 GLY A CA 1
ATOM 787 C C . GLY A 1 93 ? 6.929 0.702 5.940 1.00 91.31 93 GLY A C 1
ATOM 788 O O . GLY A 1 93 ? 6.422 0.186 4.944 1.00 91.31 93 GLY A O 1
ATOM 789 N N . THR A 1 94 ? 7.129 0.046 7.078 1.00 91.56 94 THR A N 1
ATOM 790 C CA . THR A 1 94 ? 6.940 -1.400 7.208 1.00 91.56 94 THR A CA 1
ATOM 791 C C . THR A 1 94 ? 5.830 -1.731 8.200 1.00 91.56 94 THR A C 1
ATOM 793 O O . THR A 1 94 ? 5.767 -1.173 9.301 1.00 91.56 94 THR A O 1
ATOM 796 N N . ILE A 1 95 ? 4.958 -2.664 7.819 1.00 91.06 95 ILE A N 1
ATOM 797 C CA . ILE A 1 95 ? 4.027 -3.329 8.733 1.00 91.06 95 ILE A CA 1
ATOM 798 C C . ILE A 1 95 ? 4.550 -4.714 9.073 1.00 91.06 95 ILE A C 1
ATOM 800 O O . ILE A 1 95 ? 5.031 -5.455 8.216 1.00 91.06 95 ILE A O 1
ATOM 804 N N . HIS A 1 96 ? 4.385 -5.065 10.342 1.00 88.25 96 HIS A N 1
ATOM 805 C CA . HIS A 1 96 ? 4.686 -6.380 10.872 1.00 88.25 96 HIS A CA 1
ATOM 806 C C . HIS A 1 96 ? 3.415 -6.950 11.493 1.00 88.25 96 HIS A C 1
ATOM 808 O O . HIS A 1 96 ? 2.659 -6.244 12.157 1.00 88.25 96 HIS A O 1
ATOM 814 N N . PHE A 1 97 ? 3.176 -8.246 11.321 1.00 80.19 97 PHE A N 1
ATOM 815 C CA . PHE A 1 97 ? 2.046 -8.895 11.992 1.00 80.19 97 PHE A CA 1
ATOM 816 C C . PHE A 1 97 ? 2.366 -9.330 13.420 1.00 80.19 97 PHE A C 1
ATOM 818 O O . PHE A 1 97 ? 1.460 -9.425 14.245 1.00 80.19 97 PHE A O 1
ATOM 825 N N . SER A 1 98 ? 3.645 -9.560 13.718 1.00 80.25 98 SER A N 1
ATOM 826 C CA . SER A 1 98 ? 4.132 -9.978 15.035 1.00 80.25 98 SER A CA 1
ATOM 827 C C . SER A 1 98 ? 4.218 -8.838 16.054 1.00 80.25 98 SER A C 1
ATOM 829 O O . SER A 1 98 ? 4.167 -9.097 17.254 1.00 80.25 98 SER A O 1
ATOM 831 N N . ARG A 1 99 ? 4.335 -7.584 15.598 1.00 83.56 99 ARG A N 1
ATOM 832 C CA . ARG A 1 99 ? 4.450 -6.393 16.452 1.00 83.56 99 ARG A CA 1
ATOM 833 C C . ARG A 1 99 ? 3.608 -5.249 15.908 1.00 83.56 99 ARG A C 1
ATOM 835 O O . ARG A 1 99 ? 3.487 -5.102 14.699 1.00 83.56 99 ARG A O 1
ATOM 84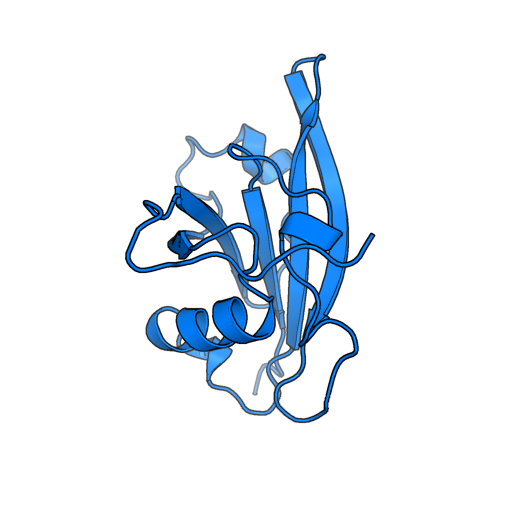2 N N . LYS A 1 100 ? 3.076 -4.423 16.807 1.00 83.25 100 LYS A N 1
ATOM 843 C CA . LYS A 1 100 ? 2.356 -3.205 16.431 1.00 83.25 100 LYS A CA 1
ATOM 844 C C . LYS A 1 100 ? 3.313 -2.242 15.722 1.00 83.25 100 LYS A C 1
ATOM 846 O O . LYS A 1 100 ? 4.414 -2.007 16.221 1.00 83.25 100 LYS A O 1
ATOM 851 N N . SER A 1 101 ? 2.889 -1.708 14.584 1.00 82.75 101 SER A N 1
ATOM 852 C CA . SER A 1 101 ? 3.593 -0.658 13.847 1.00 82.75 101 SER A CA 1
ATOM 853 C C . SER A 1 101 ? 2.827 0.654 13.978 1.00 82.75 101 SER A C 1
ATOM 855 O O . SER A 1 101 ? 1.596 0.661 13.982 1.00 82.75 101 SER A O 1
ATOM 857 N N . ASP A 1 102 ? 3.535 1.783 14.027 1.00 84.00 102 ASP A N 1
ATOM 858 C CA . ASP A 1 102 ? 2.898 3.106 13.955 1.00 84.00 102 ASP A CA 1
ATOM 859 C C . ASP A 1 102 ? 2.133 3.289 12.637 1.00 84.00 102 ASP A C 1
ATOM 861 O O . ASP A 1 102 ? 1.186 4.068 12.567 1.00 84.00 102 ASP A O 1
ATOM 865 N N . LEU A 1 103 ? 2.505 2.525 11.602 1.00 86.56 103 LEU A N 1
ATOM 866 C CA . LEU A 1 103 ? 1.849 2.529 10.301 1.00 86.56 103 LEU A CA 1
ATOM 867 C C . LEU A 1 103 ? 0.487 1.807 10.305 1.00 86.56 103 LEU A C 1
ATOM 869 O O . LEU A 1 103 ? -0.314 2.042 9.403 1.00 86.56 103 LEU A O 1
ATOM 873 N N . ASP A 1 104 ? 0.185 0.982 11.315 1.00 88.00 104 ASP A N 1
ATOM 874 C CA . ASP A 1 104 ? -1.040 0.166 11.352 1.00 88.00 104 ASP A CA 1
ATOM 875 C C . ASP A 1 104 ? -2.316 1.022 11.302 1.00 88.00 104 ASP A C 1
ATOM 877 O O . ASP A 1 104 ? -3.300 0.637 10.672 1.00 88.00 104 ASP A O 1
ATOM 881 N N . SER A 1 105 ? -2.305 2.193 11.947 1.00 90.25 105 SER A N 1
ATOM 882 C CA . SER A 1 105 ? -3.440 3.125 11.986 1.00 90.25 105 SER A CA 1
ATOM 883 C C . SER A 1 105 ? -3.353 4.246 10.949 1.00 90.25 105 SER A C 1
ATOM 885 O O . SER A 1 105 ? -4.295 5.030 10.813 1.00 90.25 105 SER A O 1
ATOM 887 N N . VAL A 1 106 ? -2.241 4.341 10.216 1.00 92.38 106 VAL A N 1
ATOM 888 C CA . VAL A 1 106 ? -2.049 5.376 9.200 1.00 92.38 106 VAL A CA 1
ATOM 889 C C . VAL A 1 106 ? -2.916 5.059 7.992 1.00 92.38 106 VAL A C 1
ATOM 891 O O . VAL A 1 106 ? -2.934 3.945 7.477 1.00 92.38 106 VAL A O 1
ATOM 894 N N . THR A 1 107 ? -3.630 6.072 7.525 1.00 93.56 107 THR A N 1
ATOM 895 C CA . THR A 1 107 ? -4.566 5.991 6.404 1.00 93.56 107 THR A CA 1
ATOM 896 C C . THR A 1 107 ? -3.941 6.474 5.102 1.00 93.56 107 THR A C 1
ATOM 898 O O . THR A 1 107 ? -3.019 7.300 5.093 1.00 93.56 107 THR A O 1
ATOM 901 N N . LEU A 1 108 ? -4.503 6.031 3.975 1.00 93.50 108 LEU A N 1
ATOM 902 C CA . LEU A 1 108 ? -4.149 6.538 2.643 1.00 93.50 108 LEU A CA 1
ATOM 903 C C . LEU A 1 108 ? -4.243 8.070 2.574 1.00 93.50 108 LEU A C 1
ATOM 905 O O . LEU A 1 108 ? -3.375 8.737 2.003 1.00 93.50 108 LEU A O 1
ATOM 909 N N . HIS A 1 109 ? -5.259 8.651 3.215 1.00 92.44 109 HIS A N 1
ATOM 910 C CA . HIS A 1 109 ? -5.426 10.095 3.272 1.00 92.44 109 HIS A CA 1
ATOM 911 C C . HIS A 1 109 ? -4.273 10.805 3.990 1.00 92.44 109 HIS A C 1
ATOM 913 O O . HIS A 1 109 ? -3.776 11.814 3.485 1.00 92.44 109 HIS A O 1
ATOM 919 N N . GLN A 1 110 ? -3.833 10.288 5.143 1.00 91.69 110 GLN A N 1
ATOM 920 C CA . GLN A 1 110 ? -2.741 10.887 5.920 1.00 91.69 110 GLN A CA 1
ATOM 921 C C . GLN A 1 110 ? -1.424 10.911 5.139 1.00 91.69 110 GLN A C 1
ATOM 923 O O . GLN A 1 110 ? -0.660 11.870 5.249 1.00 91.69 110 GLN A O 1
ATOM 928 N N . LEU A 1 111 ? -1.190 9.915 4.283 1.00 91.50 111 LEU A N 1
ATOM 929 C CA . LEU A 1 111 ? -0.007 9.876 3.422 1.00 91.50 111 LEU A CA 1
ATOM 930 C C . LEU A 1 111 ? -0.144 10.659 2.114 1.00 91.50 111 LEU A C 1
ATOM 932 O O . LEU A 1 111 ? 0.820 10.713 1.338 1.00 91.50 111 LEU A O 1
ATOM 936 N N . LYS A 1 112 ? -1.294 11.316 1.912 1.00 91.69 112 LYS A N 1
ATOM 937 C CA . LYS A 1 112 ? -1.649 12.076 0.708 1.00 91.69 112 LYS A CA 1
ATOM 938 C C . LYS A 1 112 ? -1.660 11.205 -0.554 1.00 91.69 112 LYS A C 1
ATOM 940 O O . LYS A 1 112 ? -1.200 11.654 -1.598 1.00 91.69 112 LYS A O 1
ATOM 945 N N . PHE A 1 113 ? -2.169 9.979 -0.438 1.00 92.50 113 PHE A N 1
ATOM 946 C CA . PHE A 1 113 ? -2.447 9.125 -1.591 1.00 92.50 113 PHE A CA 1
ATOM 947 C C . PHE A 1 113 ? -3.462 9.802 -2.521 1.00 92.50 113 PHE A C 1
ATOM 949 O O . PHE A 1 113 ? -4.482 10.335 -2.062 1.00 92.50 113 PHE A O 1
ATOM 956 N N . VAL A 1 114 ? -3.187 9.767 -3.820 1.00 92.19 114 VAL A N 1
ATOM 957 C CA . VAL A 1 114 ? -4.043 10.282 -4.889 1.00 92.19 114 VAL A CA 1
ATOM 958 C C . VAL A 1 114 ? -4.500 9.116 -5.762 1.00 92.19 114 VAL A C 1
ATOM 960 O O . VAL A 1 114 ? -3.759 8.174 -6.017 1.00 92.19 114 VAL A O 1
ATOM 963 N N . ILE A 1 115 ? -5.751 9.158 -6.225 1.00 92.69 115 ILE A N 1
ATOM 964 C CA . ILE A 1 115 ? -6.262 8.144 -7.154 1.00 92.69 115 ILE A CA 1
ATOM 965 C C . ILE A 1 115 ? -5.424 8.200 -8.436 1.00 92.69 115 ILE A C 1
ATOM 967 O O . ILE A 1 115 ? -5.330 9.252 -9.064 1.00 92.69 115 ILE A O 1
ATOM 971 N N . GLY A 1 116 ? -4.836 7.064 -8.808 1.00 89.94 116 GLY A N 1
ATOM 972 C CA . GLY A 1 116 ? -3.855 6.960 -9.892 1.00 89.94 116 GLY A CA 1
ATOM 973 C C . GLY A 1 116 ? -2.453 6.609 -9.393 1.00 89.94 116 GLY A C 1
ATOM 974 O O . GLY A 1 116 ? -1.680 6.029 -10.153 1.00 89.94 116 GLY A O 1
ATOM 975 N N . ASP A 1 117 ? -2.159 6.871 -8.117 1.00 92.19 117 ASP A N 1
ATOM 976 C CA . ASP A 1 117 ? -0.941 6.401 -7.466 1.00 92.19 117 ASP A CA 1
ATOM 977 C C . ASP A 1 117 ? -0.953 4.869 -7.365 1.00 92.19 117 ASP A C 1
ATOM 979 O O . ASP A 1 117 ? -1.988 4.240 -7.112 1.00 92.19 117 ASP A O 1
ATOM 983 N N . PHE A 1 118 ? 0.222 4.265 -7.513 1.00 92.00 118 PHE A N 1
ATOM 984 C CA . PHE A 1 118 ? 0.419 2.845 -7.258 1.00 92.00 118 PHE A CA 1
ATOM 985 C C . PHE A 1 118 ? 0.892 2.637 -5.828 1.00 92.00 118 PHE A C 1
ATOM 987 O O . PHE A 1 118 ? 1.827 3.301 -5.373 1.00 92.00 118 PHE A O 1
ATOM 994 N N . ILE A 1 119 ? 0.294 1.668 -5.141 1.00 94.00 119 ILE A N 1
ATOM 995 C CA . ILE A 1 119 ? 0.875 1.124 -3.915 1.00 94.00 119 ILE A CA 1
ATOM 996 C C . ILE A 1 119 ? 1.866 0.042 -4.320 1.00 94.00 119 ILE A C 1
ATOM 998 O O . ILE A 1 119 ? 1.572 -0.790 -5.169 1.00 94.00 119 ILE A O 1
ATOM 1002 N N . VAL A 1 120 ? 3.044 0.057 -3.722 1.00 92.56 120 VAL A N 1
ATOM 1003 C CA . VAL A 1 120 ? 4.083 -0.946 -3.920 1.00 92.56 120 VAL A CA 1
ATOM 1004 C C . VAL A 1 120 ? 4.299 -1.674 -2.610 1.00 92.56 120 VAL A C 1
ATOM 1006 O O . VAL A 1 120 ? 4.445 -1.033 -1.569 1.00 92.56 120 VAL A O 1
ATOM 1009 N N . LEU A 1 121 ? 4.325 -2.999 -2.672 1.00 93.31 121 LEU A N 1
ATOM 1010 C CA . LEU A 1 121 ? 4.614 -3.875 -1.551 1.00 93.31 121 LEU A CA 1
ATOM 1011 C C . LEU A 1 121 ? 5.815 -4.757 -1.879 1.00 93.31 121 LEU A C 1
ATOM 1013 O O . LEU A 1 121 ? 5.742 -5.607 -2.762 1.00 93.31 121 LEU A O 1
ATOM 1017 N N . ASN A 1 122 ? 6.883 -4.619 -1.102 1.00 92.69 122 ASN A N 1
ATOM 1018 C CA . ASN A 1 122 ? 7.945 -5.618 -1.083 1.00 92.69 122 ASN A CA 1
ATOM 1019 C C . ASN A 1 122 ? 7.713 -6.514 0.131 1.00 92.69 122 ASN A C 1
ATOM 1021 O O . ASN A 1 122 ? 7.831 -6.071 1.279 1.00 92.69 122 ASN A O 1
ATOM 1025 N N . LEU A 1 123 ? 7.331 -7.757 -0.140 1.00 92.75 123 LEU A N 1
ATOM 1026 C CA . LEU A 1 123 ? 7.080 -8.759 0.878 1.00 92.75 123 LEU A CA 1
ATOM 1027 C C . LEU A 1 123 ? 8.380 -9.508 1.159 1.00 92.75 123 LEU A C 1
ATOM 1029 O O . LEU A 1 123 ? 8.914 -10.170 0.273 1.00 92.75 123 LEU A O 1
ATOM 1033 N N . THR A 1 124 ? 8.894 -9.412 2.380 1.00 92.12 124 THR A N 1
ATOM 1034 C CA . THR A 1 124 ? 10.143 -10.080 2.775 1.00 92.12 124 THR A CA 1
ATOM 1035 C C . THR A 1 124 ? 9.887 -11.060 3.908 1.00 92.12 124 THR A C 1
ATOM 1037 O O . THR A 1 124 ? 9.212 -10.718 4.877 1.00 92.12 124 THR A O 1
ATOM 1040 N N . TYR A 1 125 ? 10.425 -12.270 3.796 1.00 89.94 125 TYR A N 1
ATOM 1041 C CA . TYR A 1 125 ? 10.367 -13.304 4.831 1.00 89.94 125 TYR A CA 1
ATOM 1042 C C . TYR A 1 125 ? 11.562 -14.250 4.692 1.00 89.94 125 TYR A C 1
ATOM 1044 O O . TYR A 1 125 ? 12.233 -14.282 3.661 1.00 89.94 125 TYR A O 1
ATOM 1052 N N . SER A 1 126 ? 11.828 -15.061 5.714 1.00 83.94 126 SER A N 1
ATOM 1053 C CA . SER A 1 126 ? 12.977 -15.970 5.692 1.00 83.94 126 SER A CA 1
ATOM 1054 C C . SER A 1 126 ? 12.775 -17.072 4.645 1.00 83.94 126 SER A C 1
ATOM 1056 O O . SER A 1 126 ? 11.813 -17.842 4.721 1.00 83.94 126 SER A O 1
ATOM 1058 N N . LEU A 1 127 ? 13.679 -17.187 3.672 1.00 73.44 127 LEU A N 1
ATOM 1059 C CA . LEU A 1 127 ? 13.743 -18.355 2.791 1.00 73.44 127 LEU A CA 1
ATOM 1060 C C . LEU A 1 127 ? 14.274 -19.523 3.631 1.00 73.44 127 LEU A C 1
ATOM 1062 O O . LEU A 1 127 ? 15.415 -19.485 4.082 1.00 73.44 127 LEU A O 1
ATOM 1066 N N . THR A 1 128 ? 13.400 -20.476 3.952 1.00 58.00 128 THR A N 1
ATOM 1067 C CA . THR A 1 128 ? 13.746 -21.691 4.709 1.00 58.00 128 THR A CA 1
ATOM 1068 C C . THR A 1 128 ? 14.150 -22.788 3.744 1.00 58.00 128 THR A C 1
ATOM 1070 O O . THR A 1 128 ? 13.478 -22.884 2.692 1.00 58.00 128 THR A O 1
#

Organism: NCBI:txid5963

Foldseek 3Di:
DDDDDDPPVPDFWDKAKEFEDEPDDDDQVLVVCVVDPPHTDIDIDTDDQQDAVLNVLVVCVVVDVLSPDQQKKKWKWKWDQDPVRGIDIGTDGIDHPNDDDPRRRDGNVNVVNDRVIHIYIYIYGDDD

Solvent-accessible surface area (backbone atoms only — not comparable to full-atom values): 7690 Å² total; per-residue (Å²): 132,91,73,80,82,80,59,68,90,83,41,85,63,46,79,43,45,34,37,38,40,75,77,44,81,86,53,72,66,49,68,77,47,51,91,44,101,79,38,67,53,75,48,80,45,78,42,53,58,77,42,25,49,42,61,53,56,58,59,40,39,80,76,34,75,69,60,65,44,74,68,28,37,42,35,36,30,36,41,36,77,45,98,87,75,48,70,46,78,45,82,73,50,59,44,45,82,80,47,93,36,87,50,44,76,41,23,40,49,82,74,64,66,53,95,84,43,34,40,35,37,31,37,37,57,82,88,126

Nearest PDB structures (foldseek):
  4a8x-assembly1_C  TM=8.825E-01  e=4.625E-13  Mus musculus
  4a90-assembly1_A  TM=8.684E-01  e=1.735E-12  Mus musculus
  4a6q-assembly1_A  TM=8.696E-01  e=8.912E-12  Mus musculus
  4a90-assembly2_B  TM=8.681E-01  e=6.109E-12  Mus musculus
  2hde-assembly1_A  TM=7.251E-01  e=1.066E-09  Homo sapiens

Secondary structure (DSSP, 8-state):
-PPPPP-TTTS--EEEEEEEEESSPPPTHHHHTTTSTTPPEEEEEEE-TT-BHHHHHHHHHHH-SGGGSTT-EEEEEEEEE-TTS-EEEEEEEEEESSS--GGGG-BTTTTT--BTBEEEEEEE----

pLDDT: mean 86.43, std 10.81, range [42.44, 96.12]

Mean predicted aligned error: 5.63 Å